Protein AF-A0AAW6JUH7-F1 (afdb_monomer_lite)

Foldseek 3Di:
DLQVLLCVQANNADPVLVVLLVPDDPVVVVVCVVCVNVDNYSVVSVVSSVVRVD

Sequence (54 aa):
MILKLLKNRLGSPSLDIQQQIANLPIAKLDKLSDRLLDFNSENELREWIKSNLS

Secondary structure (DSSP, 8-state):
-HHHHHHHHHSS--HHHHHHHHTS-HHHHHHHHHTTTT--SHHHHHHHHHHHH-

Radius of gyration: 9.8 Å; chains: 1; bounding box: 25×18×21 Å

pLDDT: mean 84.72, std 5.09, range [57.31, 89.62]

Structure (mmCIF, N/CA/C/O backbone):
data_AF-A0AAW6JUH7-F1
#
_entry.id   AF-A0AAW6JUH7-F1
#
loop_
_atom_site.group_PDB
_atom_site.id
_atom_site.type_symbol
_atom_site.label_atom_id
_atom_site.label_alt_id
_atom_site.label_comp_id
_atom_site.label_asym_id
_atom_site.label_entity_id
_atom_site.label_seq_id
_atom_site.pdbx_PDB_ins_code
_atom_site.Cartn_x
_atom_site.Cartn_y
_atom_site.Cartn_z
_atom_site.occupancy
_atom_site.B_iso_or_equiv
_atom_site.auth_seq_id
_atom_site.auth_comp_id
_atom_site.auth_asym_id
_atom_site.auth_atom_id
_atom_site.pdbx_PDB_model_num
ATOM 1 N N . MET A 1 1 ? -5.698 10.115 -10.267 1.00 72.31 1 MET A N 1
ATOM 2 C CA . MET A 1 1 ? -7.037 9.581 -9.913 1.00 72.31 1 MET A CA 1
ATOM 3 C C . MET A 1 1 ? -7.001 8.716 -8.649 1.00 72.31 1 MET A C 1
ATOM 5 O O . MET A 1 1 ? -7.852 8.906 -7.791 1.00 72.31 1 MET A O 1
ATOM 9 N N . ILE A 1 2 ? -5.978 7.871 -8.473 1.00 79.81 2 ILE A N 1
ATOM 10 C CA . ILE A 1 2 ? -5.767 7.001 -7.295 1.00 79.81 2 ILE A CA 1
ATOM 11 C C . ILE A 1 2 ? -5.860 7.745 -5.952 1.00 79.81 2 ILE A C 1
ATOM 13 O O . ILE A 1 2 ? -6.618 7.336 -5.082 1.00 79.81 2 ILE A O 1
ATOM 17 N N . LEU A 1 3 ? -5.200 8.901 -5.810 1.00 81.06 3 LEU A N 1
ATOM 18 C CA . LEU A 1 3 ? -5.276 9.731 -4.595 1.00 81.06 3 LEU A CA 1
ATOM 19 C C . LEU A 1 3 ? -6.703 10.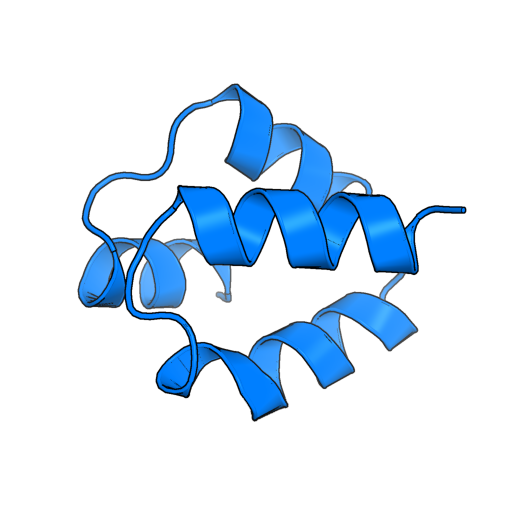141 -4.203 1.00 81.06 3 LEU A C 1
ATOM 21 O O . LEU A 1 3 ? -7.032 10.204 -3.023 1.00 81.06 3 LEU A O 1
ATOM 25 N N . LYS A 1 4 ? -7.568 10.401 -5.189 1.00 83.75 4 LYS A N 1
ATOM 26 C CA . LYS A 1 4 ? -8.969 10.765 -4.947 1.00 83.75 4 LYS A CA 1
ATOM 27 C C . LYS A 1 4 ? -9.777 9.557 -4.465 1.00 83.75 4 LYS A C 1
ATOM 29 O O . LYS A 1 4 ? -10.648 9.713 -3.619 1.0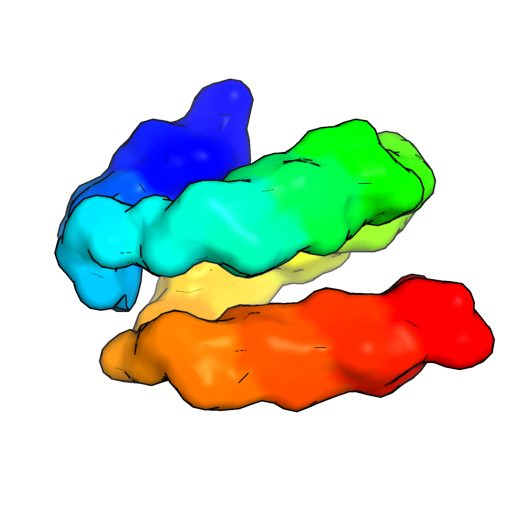0 83.75 4 LYS A O 1
ATOM 34 N N . LEU A 1 5 ? -9.468 8.365 -4.977 1.00 83.25 5 LEU A N 1
ATOM 35 C CA . LEU A 1 5 ? -10.110 7.119 -4.556 1.00 83.25 5 LEU A CA 1
ATOM 36 C C . LEU A 1 5 ? -9.667 6.718 -3.146 1.00 83.25 5 LEU A C 1
ATOM 38 O O . LEU A 1 5 ? -10.511 6.386 -2.320 1.00 83.25 5 LEU A O 1
ATOM 42 N N . LEU A 1 6 ? -8.374 6.853 -2.843 1.00 83.50 6 LEU A N 1
ATOM 43 C CA . LEU A 1 6 ? -7.848 6.683 -1.489 1.00 83.50 6 LEU A CA 1
ATOM 44 C C . LEU A 1 6 ? -8.488 7.667 -0.518 1.00 83.50 6 LEU A C 1
ATOM 46 O O . LEU A 1 6 ? -8.919 7.254 0.550 1.00 83.50 6 LEU A O 1
ATOM 50 N N . LYS A 1 7 ? -8.655 8.932 -0.927 1.00 85.44 7 LYS A N 1
ATOM 51 C CA . LYS A 1 7 ? -9.350 9.936 -0.116 1.00 85.44 7 LYS A CA 1
ATOM 52 C C . LYS A 1 7 ? -10.786 9.536 0.235 1.00 85.44 7 LYS A C 1
ATOM 54 O O . LYS A 1 7 ? -11.238 9.783 1.347 1.00 85.44 7 LYS A O 1
ATOM 59 N N . ASN A 1 8 ? -11.494 8.919 -0.707 1.00 85.75 8 ASN A N 1
ATOM 60 C CA . ASN A 1 8 ? -12.864 8.455 -0.492 1.00 85.75 8 ASN A CA 1
ATOM 61 C C . ASN A 1 8 ? -12.938 7.192 0.383 1.00 85.75 8 ASN A C 1
ATOM 63 O O . ASN A 1 8 ? -13.950 6.983 1.042 1.00 85.75 8 ASN A O 1
ATOM 67 N N . ARG A 1 9 ? -11.902 6.344 0.364 1.00 84.06 9 ARG A N 1
ATOM 68 C CA . ARG A 1 9 ? -11.855 5.068 1.098 1.00 84.06 9 ARG A CA 1
ATOM 69 C C . ARG A 1 9 ? -11.299 5.213 2.512 1.00 84.06 9 ARG A C 1
ATOM 71 O O . ARG A 1 9 ? -11.925 4.763 3.459 1.00 84.06 9 ARG A O 1
ATOM 78 N N . LEU A 1 10 ? -10.128 5.829 2.635 1.00 82.81 10 LEU A N 1
ATOM 79 C CA . LEU A 1 10 ? -9.339 5.902 3.867 1.00 82.81 10 LEU A CA 1
ATOM 80 C C . LEU A 1 10 ? -9.465 7.262 4.574 1.00 82.81 10 LEU A C 1
ATOM 82 O O . LEU A 1 10 ? -8.855 7.475 5.617 1.00 82.81 10 LEU A O 1
ATOM 86 N N . GLY A 1 11 ? -10.242 8.194 4.012 1.00 82.69 11 GLY A N 1
ATOM 87 C CA . GLY A 1 11 ? -10.216 9.598 4.419 1.00 82.69 11 GLY A CA 1
ATOM 88 C C . GLY A 1 11 ? -9.008 10.326 3.830 1.00 82.69 11 GLY A C 1
ATOM 89 O O . GLY A 1 11 ? -8.324 9.794 2.967 1.00 82.69 11 GLY A O 1
ATOM 90 N N . SER A 1 12 ? -8.751 11.570 4.243 1.00 82.69 12 SER A N 1
ATOM 91 C CA . SER A 1 12 ? -7.640 12.370 3.698 1.00 82.69 12 SER A CA 1
ATOM 92 C C . SER A 1 12 ? -6.282 11.720 4.000 1.00 82.69 12 SER A C 1
ATOM 94 O O . SER A 1 12 ? -5.852 11.806 5.150 1.00 82.69 12 SER A O 1
ATOM 96 N N . PRO A 1 13 ? -5.587 11.131 3.003 1.00 82.69 13 PRO A N 1
ATOM 97 C CA . PRO A 1 13 ? -4.310 10.488 3.256 1.00 82.69 13 PRO A CA 1
ATOM 98 C C . PRO A 1 13 ? -3.251 11.530 3.613 1.00 82.69 13 PRO A C 1
ATOM 100 O O . PRO A 1 13 ? -3.204 12.614 3.011 1.00 82.69 13 PRO A O 1
ATOM 103 N N . SER A 1 14 ? -2.382 11.182 4.556 1.00 86.94 14 SER A N 1
ATOM 104 C CA . SER A 1 14 ? -1.257 12.009 4.993 1.00 86.94 14 SER A CA 1
ATOM 105 C C . SER A 1 14 ? -0.360 12.413 3.816 1.00 86.94 14 SER A C 1
ATOM 107 O O . SER A 1 14 ? -0.173 11.646 2.871 1.00 86.94 14 SER A O 1
ATOM 109 N N . LEU A 1 15 ? 0.248 13.604 3.876 1.00 85.44 15 LEU A N 1
ATOM 110 C CA . LEU A 1 15 ? 1.112 14.123 2.802 1.00 85.44 15 LEU A CA 1
ATOM 111 C C . LEU A 1 15 ? 2.260 13.153 2.443 1.00 85.4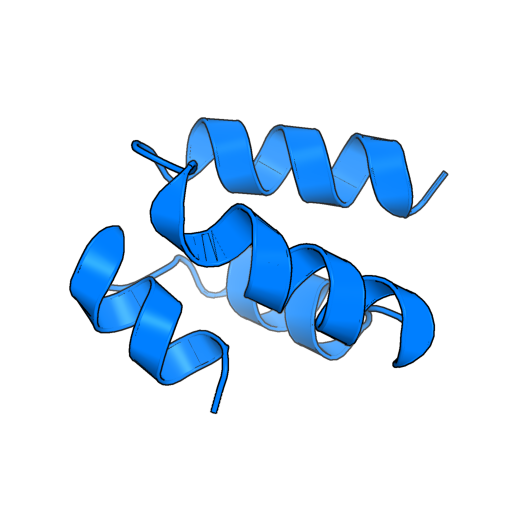4 15 LEU A C 1
ATOM 113 O O . LEU A 1 15 ? 2.609 13.021 1.272 1.00 85.44 15 LEU A O 1
ATOM 117 N N . ASP A 1 16 ? 2.783 12.431 3.440 1.00 86.69 16 ASP A N 1
ATOM 118 C CA . ASP A 1 16 ? 3.784 11.362 3.292 1.00 86.69 16 ASP A CA 1
ATOM 119 C C . ASP A 1 16 ? 3.322 10.262 2.323 1.00 86.69 16 ASP A C 1
ATOM 121 O O . ASP A 1 16 ? 4.002 9.952 1.348 1.00 86.69 16 ASP A O 1
ATOM 125 N N . ILE A 1 17 ? 2.114 9.732 2.526 1.00 85.38 17 ILE A N 1
ATOM 126 C CA . ILE A 1 17 ? 1.517 8.703 1.666 1.00 85.38 17 ILE A CA 1
ATOM 127 C C . ILE A 1 17 ? 1.333 9.236 0.247 1.00 85.38 17 ILE A C 1
ATOM 129 O O . ILE A 1 17 ? 1.595 8.525 -0.723 1.00 85.38 17 ILE A O 1
ATOM 133 N N . GLN A 1 18 ? 0.921 10.498 0.106 1.00 87.38 18 GLN A N 1
ATOM 134 C CA . GLN A 1 18 ? 0.736 11.096 -1.215 1.00 87.38 18 GLN A CA 1
ATOM 135 C C . GLN A 1 18 ? 2.049 11.181 -1.993 1.00 87.38 18 GLN A C 1
ATOM 137 O O . GLN A 1 18 ? 2.068 10.869 -3.184 1.00 87.38 18 GLN A O 1
ATOM 142 N N . GLN A 1 19 ? 3.142 11.547 -1.320 1.00 88.12 19 GLN A N 1
ATOM 143 C CA . GLN A 1 19 ? 4.476 11.573 -1.916 1.00 88.12 19 GLN A CA 1
ATOM 144 C C . GLN A 1 19 ? 4.965 10.170 -2.276 1.00 88.12 19 GLN A C 1
ATOM 146 O O . GLN A 1 19 ? 5.474 9.963 -3.376 1.00 88.12 19 GLN A O 1
ATOM 151 N N . GLN A 1 20 ? 4.762 9.189 -1.394 1.00 86.94 20 GLN A N 1
ATOM 152 C CA . GLN A 1 20 ? 5.149 7.809 -1.676 1.00 86.94 20 GLN A CA 1
ATOM 153 C C . GLN A 1 20 ? 4.397 7.243 -2.888 1.00 86.94 20 GLN A C 1
ATOM 155 O O . GLN A 1 20 ? 5.011 6.621 -3.749 1.00 86.94 20 GLN A O 1
ATOM 160 N N . ILE A 1 21 ? 3.092 7.511 -3.009 1.00 85.31 21 ILE A N 1
ATOM 161 C CA . ILE A 1 21 ? 2.296 7.090 -4.171 1.00 85.31 21 ILE A CA 1
ATOM 162 C C . ILE A 1 21 ? 2.747 7.810 -5.440 1.00 85.31 21 ILE A C 1
ATOM 164 O O . ILE A 1 21 ? 2.822 7.186 -6.493 1.00 85.31 21 ILE A O 1
ATOM 168 N N . ALA A 1 22 ? 3.058 9.106 -5.362 1.00 85.25 22 ALA A N 1
ATOM 169 C CA . ALA A 1 22 ? 3.556 9.862 -6.510 1.00 85.25 22 ALA A CA 1
ATOM 170 C C . ALA A 1 22 ? 4.911 9.338 -7.021 1.00 85.25 22 ALA A C 1
ATOM 172 O O . ALA A 1 22 ? 5.178 9.413 -8.217 1.00 85.25 22 ALA A O 1
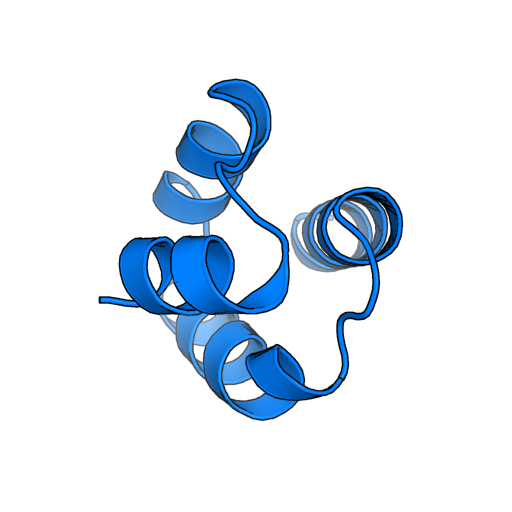ATOM 173 N N . ASN A 1 23 ? 5.727 8.769 -6.130 1.00 87.62 23 ASN A N 1
ATOM 174 C CA . ASN A 1 23 ? 7.014 8.162 -6.461 1.00 87.62 23 ASN A CA 1
ATOM 175 C C . ASN A 1 23 ? 6.911 6.691 -6.907 1.00 87.62 23 ASN A C 1
ATOM 177 O O . ASN A 1 23 ? 7.924 6.103 -7.287 1.00 87.62 23 ASN A O 1
ATOM 181 N N . LEU A 1 24 ? 5.725 6.070 -6.866 1.00 85.62 24 LEU A N 1
ATOM 182 C CA . LEU A 1 24 ? 5.568 4.682 -7.296 1.00 85.62 24 LEU A CA 1
ATOM 183 C C . LEU A 1 24 ? 5.679 4.549 -8.825 1.00 85.62 24 LEU A C 1
ATOM 185 O O . LEU A 1 24 ? 5.092 5.342 -9.566 1.00 85.62 24 LEU A O 1
ATOM 189 N N . PRO A 1 25 ? 6.335 3.484 -9.323 1.00 88.56 25 PRO A N 1
ATOM 190 C CA . PRO A 1 25 ? 6.301 3.140 -10.738 1.00 88.56 25 PRO A CA 1
ATOM 191 C C . PRO A 1 25 ? 4.869 2.909 -11.229 1.00 88.56 25 PRO A C 1
ATOM 193 O O . PRO A 1 25 ? 4.044 2.334 -10.515 1.00 88.56 25 PRO A O 1
ATOM 196 N N . ILE A 1 26 ? 4.596 3.241 -12.494 1.00 84.75 26 ILE A N 1
ATOM 197 C CA . ILE A 1 26 ? 3.271 3.063 -13.121 1.00 84.75 26 ILE A CA 1
ATOM 198 C C . ILE A 1 26 ? 2.761 1.618 -12.977 1.00 84.75 26 ILE A C 1
ATOM 200 O O . ILE A 1 26 ? 1.609 1.404 -12.615 1.00 84.75 26 ILE A O 1
ATOM 204 N N . ALA A 1 27 ? 3.635 0.619 -13.136 1.00 86.38 27 ALA A N 1
ATOM 205 C CA . ALA A 1 27 ? 3.279 -0.793 -12.961 1.00 86.38 27 ALA A CA 1
ATOM 206 C C . ALA A 1 27 ? 2.805 -1.147 -11.535 1.00 86.38 27 ALA A C 1
ATOM 208 O O . ALA A 1 27 ? 2.058 -2.105 -11.341 1.00 86.38 27 ALA A O 1
ATOM 209 N N . LYS A 1 28 ? 3.248 -0.398 -10.518 1.00 87.12 28 LYS A N 1
ATOM 210 C CA . LYS A 1 28 ? 2.790 -0.554 -9.131 1.00 87.12 28 LYS A CA 1
ATOM 211 C C . LYS A 1 28 ? 1.514 0.244 -8.873 1.00 87.12 28 LYS A C 1
ATOM 213 O O . LYS A 1 28 ? 0.688 -0.219 -8.097 1.00 87.12 28 LYS A O 1
ATOM 218 N N . LEU A 1 29 ? 1.325 1.389 -9.530 1.00 86.50 29 LEU A N 1
ATOM 219 C CA . LEU A 1 29 ? 0.078 2.161 -9.458 1.00 86.50 29 LEU A CA 1
ATOM 220 C C . LEU A 1 29 ? -1.125 1.373 -9.993 1.00 86.50 29 LEU A C 1
ATOM 222 O O . LEU A 1 29 ? -2.215 1.472 -9.430 1.00 86.50 29 LEU A O 1
ATOM 226 N N . ASP A 1 30 ? -0.917 0.559 -11.026 1.00 87.06 30 ASP A N 1
ATOM 227 C CA . ASP A 1 30 ? -1.943 -0.342 -11.562 1.00 87.06 30 ASP A CA 1
ATOM 228 C C . ASP A 1 30 ? -2.362 -1.382 -10.507 1.00 87.06 30 ASP A C 1
ATOM 230 O O . ASP A 1 30 ? -3.517 -1.428 -10.086 1.00 87.06 30 ASP A O 1
ATOM 234 N N . LYS A 1 31 ? -1.380 -2.083 -9.920 1.00 87.81 31 LYS A N 1
ATOM 235 C CA . LYS A 1 31 ? -1.605 -3.032 -8.811 1.00 87.81 31 LYS A CA 1
ATOM 236 C C . LYS A 1 31 ? -2.234 -2.387 -7.575 1.00 87.81 31 LYS A C 1
ATOM 238 O O . LYS A 1 31 ? -3.023 -3.025 -6.880 1.00 87.81 31 LYS A O 1
ATOM 243 N N . LEU A 1 32 ? -1.857 -1.143 -7.277 1.00 87.56 32 LEU A N 1
ATOM 244 C CA . LEU A 1 32 ? -2.433 -0.374 -6.179 1.00 87.56 32 LEU A CA 1
ATOM 245 C C . LEU A 1 32 ? -3.914 -0.088 -6.438 1.00 87.56 32 LEU A C 1
ATOM 247 O O . LEU A 1 32 ? -4.698 -0.100 -5.498 1.00 87.56 32 LEU A O 1
ATOM 251 N N . SER A 1 33 ? -4.287 0.159 -7.695 1.00 84.56 33 SER A N 1
ATOM 252 C CA . SER A 1 33 ? -5.668 0.428 -8.103 1.00 84.56 33 SER A CA 1
ATOM 253 C C . SER A 1 33 ? -6.546 -0.819 -8.000 1.00 84.56 33 SER A C 1
ATOM 255 O O . SER A 1 33 ? -7.662 -0.711 -7.497 1.00 84.56 33 SER A O 1
ATOM 257 N N . ASP A 1 34 ? -6.028 -1.992 -8.380 1.00 87.12 34 ASP A N 1
ATOM 258 C CA . ASP A 1 34 ? -6.723 -3.281 -8.219 1.00 87.12 34 ASP A CA 1
ATOM 259 C C . ASP A 1 34 ? -7.027 -3.602 -6.753 1.00 87.12 34 ASP A C 1
ATOM 261 O O . ASP A 1 34 ? -8.125 -4.037 -6.416 1.00 87.12 34 ASP A O 1
ATOM 265 N N . ARG A 1 35 ? -6.062 -3.348 -5.861 1.00 86.62 35 ARG A N 1
ATOM 266 C CA . ARG A 1 35 ? -6.207 -3.610 -4.419 1.00 86.62 35 ARG A CA 1
ATOM 267 C C . ARG A 1 35 ? -6.716 -2.423 -3.619 1.00 86.62 35 ARG A C 1
ATOM 269 O O . ARG A 1 35 ? -6.771 -2.472 -2.395 1.00 86.62 35 ARG A O 1
ATOM 276 N N . LEU A 1 36 ? -7.105 -1.338 -4.284 1.00 84.88 36 LEU A N 1
ATOM 277 C CA . LEU A 1 36 ? -7.487 -0.104 -3.605 1.00 84.88 36 LEU A CA 1
ATOM 278 C C . LEU A 1 36 ? -8.699 -0.297 -2.683 1.00 84.88 36 LEU A C 1
ATOM 280 O O . LEU A 1 36 ? -8.847 0.408 -1.687 1.00 84.88 36 LEU A O 1
ATOM 284 N N . LEU A 1 37 ? -9.568 -1.246 -3.035 1.00 82.44 37 LEU A N 1
ATOM 285 C CA . LEU A 1 37 ? -10.770 -1.592 -2.281 1.00 82.44 37 LEU A CA 1
ATOM 286 C C . LEU A 1 37 ? -10.491 -2.537 -1.101 1.00 82.44 37 LEU A C 1
ATOM 288 O O . LEU A 1 37 ? -11.361 -2.643 -0.236 1.00 82.44 37 LEU A O 1
ATOM 292 N N . ASP A 1 38 ? -9.319 -3.180 -1.061 1.00 86.81 38 ASP A N 1
ATOM 293 C CA . ASP A 1 38 ? -8.889 -4.074 0.022 1.00 86.81 38 ASP A CA 1
ATOM 294 C C . ASP A 1 38 ? -8.310 -3.313 1.223 1.00 86.81 38 ASP A C 1
ATOM 296 O O . ASP A 1 38 ? -8.302 -3.840 2.333 1.00 86.81 38 ASP A O 1
ATOM 300 N N . PHE A 1 39 ? -7.833 -2.076 1.034 1.00 87.00 39 PHE A N 1
ATOM 301 C CA . PHE A 1 39 ? -7.297 -1.283 2.141 1.00 87.00 39 PHE A CA 1
ATOM 302 C C . PHE A 1 39 ? -8.425 -0.764 3.035 1.00 87.00 39 PHE A C 1
ATOM 304 O O . PHE A 1 39 ? -9.291 -0.008 2.583 1.00 87.00 39 PHE A O 1
ATOM 311 N N . ASN A 1 40 ? -8.367 -1.112 4.321 1.00 84.88 40 ASN A N 1
ATOM 312 C CA . ASN A 1 40 ? -9.293 -0.617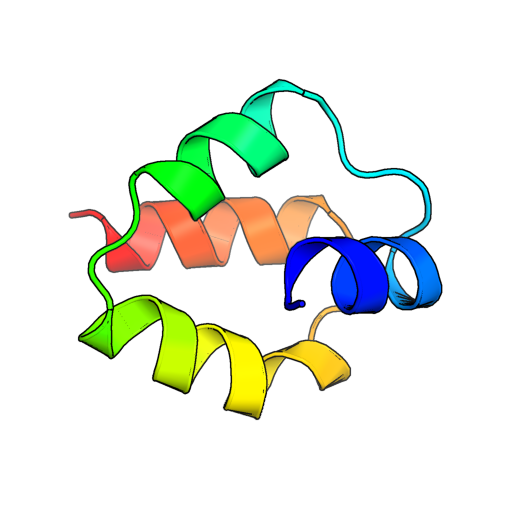 5.341 1.00 84.88 40 ASN A CA 1
ATOM 313 C C . ASN A 1 40 ? -8.661 0.471 6.219 1.00 84.88 40 ASN A C 1
ATOM 315 O O . ASN A 1 40 ? -9.361 1.152 6.966 1.00 84.88 40 ASN A O 1
ATOM 319 N N . SER A 1 41 ? -7.342 0.664 6.125 1.00 86.31 41 SER A N 1
ATOM 320 C CA . SER A 1 41 ? -6.609 1.669 6.893 1.00 86.31 41 SER A CA 1
ATOM 321 C C . SER A 1 41 ? -5.425 2.269 6.125 1.00 86.31 41 SER A C 1
ATOM 323 O O . SER A 1 41 ? -4.830 1.637 5.250 1.00 86.31 41 SER A O 1
ATOM 325 N N . GLU A 1 42 ? -5.038 3.498 6.491 1.00 86.38 42 GLU A N 1
ATOM 326 C CA . GLU A 1 42 ? -3.815 4.137 5.975 1.00 86.38 42 GLU A CA 1
ATOM 327 C C . GLU A 1 42 ? -2.560 3.312 6.310 1.00 86.38 42 GLU A C 1
ATOM 329 O O . GLU A 1 42 ? -1.609 3.278 5.531 1.00 86.38 42 GLU A O 1
ATOM 334 N N . ASN A 1 43 ? -2.570 2.594 7.436 1.00 87.50 43 ASN A N 1
ATOM 335 C CA . ASN A 1 43 ? -1.432 1.792 7.872 1.00 87.50 43 ASN A CA 1
ATOM 336 C C . ASN A 1 43 ? -1.199 0.578 6.954 1.00 87.50 43 ASN A C 1
ATOM 338 O O . ASN A 1 43 ? -0.060 0.312 6.579 1.00 87.50 43 ASN A O 1
ATOM 342 N N . GLU A 1 44 ? -2.265 -0.105 6.521 1.00 88.06 44 GLU A N 1
ATOM 343 C CA . GLU A 1 44 ? -2.171 -1.194 5.534 1.00 88.06 44 GLU A CA 1
ATOM 344 C C . GLU A 1 44 ? -1.648 -0.700 4.186 1.00 88.06 44 GLU A C 1
ATOM 346 O O . GLU A 1 44 ? -0.789 -1.338 3.576 1.00 88.06 44 GLU A O 1
ATOM 351 N N . LEU A 1 45 ? -2.123 0.465 3.739 1.00 87.75 45 LEU A N 1
ATOM 352 C CA . LEU A 1 45 ? -1.617 1.100 2.527 1.00 87.75 45 LEU A CA 1
ATOM 353 C C . LEU A 1 45 ? -0.117 1.398 2.653 1.00 87.75 45 LEU A C 1
ATOM 355 O O . LEU A 1 45 ? 0.650 1.123 1.734 1.00 87.75 45 LEU A O 1
ATOM 359 N N . ARG A 1 46 ? 0.318 1.927 3.800 1.00 87.75 46 ARG A N 1
ATOM 360 C CA . ARG A 1 46 ? 1.724 2.256 4.056 1.00 87.75 46 ARG A CA 1
ATOM 361 C C . ARG A 1 46 ? 2.624 1.024 4.030 1.00 87.75 46 ARG A C 1
ATOM 363 O O . ARG A 1 46 ? 3.684 1.056 3.407 1.00 87.75 46 ARG A O 1
ATOM 370 N N . GLU A 1 47 ? 2.203 -0.053 4.684 1.00 89.62 47 GLU A N 1
ATOM 371 C CA . GLU A 1 47 ? 2.918 -1.333 4.690 1.00 89.62 47 GLU A CA 1
ATOM 372 C C . GLU A 1 47 ? 2.986 -1.934 3.281 1.00 89.62 47 GLU A C 1
ATOM 374 O O . GLU A 1 47 ? 4.048 -2.377 2.839 1.00 89.62 47 GLU A O 1
ATOM 379 N N . TRP A 1 48 ? 1.888 -1.862 2.522 1.00 89.50 48 TRP A N 1
ATOM 380 C CA . TRP A 1 48 ? 1.863 -2.322 1.138 1.00 89.50 48 TRP A CA 1
ATOM 381 C C . TRP A 1 48 ? 2.824 -1.531 0.251 1.00 89.50 48 TRP A C 1
ATOM 383 O O . TRP A 1 48 ? 3.572 -2.134 -0.520 1.00 89.50 48 TRP A O 1
ATOM 393 N N . ILE A 1 49 ? 2.841 -0.198 0.371 1.00 86.94 49 ILE A N 1
ATOM 394 C CA . ILE A 1 49 ? 3.737 0.668 -0.401 1.00 86.94 49 ILE A CA 1
ATOM 395 C C . ILE A 1 49 ? 5.200 0.330 -0.083 1.00 86.94 49 ILE A C 1
ATOM 397 O O . ILE A 1 49 ? 5.976 0.093 -1.009 1.00 86.94 49 ILE A O 1
ATOM 401 N N . LYS A 1 50 ? 5.569 0.204 1.201 1.00 87.25 50 LYS A N 1
ATOM 402 C CA . LYS A 1 50 ? 6.924 -0.201 1.619 1.00 87.25 50 LYS A CA 1
ATOM 403 C C . LYS A 1 50 ? 7.327 -1.565 1.062 1.00 87.25 50 LYS A C 1
ATOM 405 O O . LYS A 1 50 ? 8.399 -1.690 0.479 1.00 87.25 50 LYS A O 1
ATOM 410 N N . SER A 1 51 ? 6.449 -2.563 1.180 1.00 87.44 51 SER A N 1
ATOM 411 C CA . SER A 1 51 ? 6.688 -3.916 0.660 1.00 87.44 51 SER A CA 1
ATOM 412 C C . SER A 1 51 ? 6.791 -3.970 -0.869 1.00 87.44 51 SER A C 1
ATOM 414 O O . SER A 1 51 ? 7.244 -4.976 -1.408 1.00 87.44 51 SER A O 1
ATOM 416 N N . ASN A 1 52 ? 6.339 -2.933 -1.579 1.00 81.88 52 ASN A N 1
ATOM 417 C CA . ASN A 1 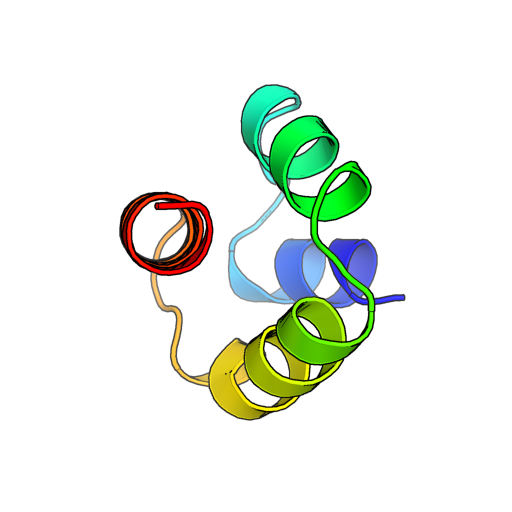52 ? 6.356 -2.867 -3.038 1.00 81.88 52 ASN A CA 1
ATOM 418 C C . ASN A 1 52 ? 7.404 -1.904 -3.610 1.00 81.88 52 ASN A C 1
ATOM 420 O O . ASN A 1 52 ? 7.591 -1.921 -4.829 1.00 81.88 52 ASN A O 1
ATOM 424 N N . LEU A 1 53 ? 8.044 -1.094 -2.765 1.00 70.50 53 LEU A N 1
ATOM 425 C CA . LEU A 1 53 ? 9.147 -0.190 -3.104 1.00 70.50 53 LEU A CA 1
ATOM 426 C C . LEU A 1 53 ? 10.538 -0.814 -2.893 1.00 70.50 53 LEU A C 1
ATOM 428 O O . LEU A 1 53 ? 11.497 -0.279 -3.442 1.00 70.50 53 LEU A O 1
ATOM 432 N N . SER A 1 54 ? 10.651 -1.890 -2.100 1.00 57.31 54 SER A N 1
ATOM 433 C CA . SER A 1 54 ? 11.888 -2.685 -1.958 1.00 57.31 54 SER A CA 1
ATOM 434 C C . SER A 1 54 ? 12.067 -3.707 -3.076 1.00 57.31 54 SER A C 1
ATOM 436 O O . SER A 1 54 ? 11.038 -4.194 -3.606 1.00 57.31 54 SER A O 1
#